Protein AF-A0A142X474-F1 (afdb_monomer_lite)

Structure (mmCIF, N/CA/C/O backbone):
data_AF-A0A142X474-F1
#
_entry.id   AF-A0A142X474-F1
#
loop_
_atom_site.group_PDB
_atom_site.id
_atom_site.type_symbol
_atom_site.label_atom_id
_atom_site.label_alt_id
_atom_site.label_comp_id
_atom_site.label_asym_id
_atom_site.label_entity_id
_atom_site.label_seq_id
_atom_site.pdbx_PDB_ins_code
_atom_site.Cartn_x
_atom_site.Cartn_y
_atom_site.Cartn_z
_atom_site.occupancy
_atom_site.B_iso_or_equiv
_atom_site.auth_seq_id
_atom_site.auth_comp_id
_atom_site.auth_asym_id
_atom_site.auth_atom_id
_atom_site.pdbx_PDB_model_num
ATOM 1 N N . MET A 1 1 ? 25.880 -17.250 -37.667 1.00 48.84 1 MET A N 1
ATOM 2 C CA . MET A 1 1 ? 25.485 -15.933 -37.114 1.00 48.84 1 MET A CA 1
ATOM 3 C C . MET A 1 1 ? 25.659 -15.974 -35.600 1.00 48.84 1 MET A C 1
ATOM 5 O O . MET A 1 1 ? 25.147 -16.905 -34.989 1.00 48.84 1 MET A O 1
ATOM 9 N N . LYS A 1 2 ? 26.417 -15.044 -34.997 1.00 52.38 2 LYS A N 1
ATOM 10 C CA . LYS A 1 2 ? 26.539 -14.945 -33.528 1.00 52.38 2 LYS A CA 1
ATOM 11 C C . LYS A 1 2 ? 25.218 -14.397 -32.967 1.00 52.38 2 LYS A C 1
ATOM 13 O O . LYS A 1 2 ? 24.691 -13.433 -33.508 1.00 52.38 2 LYS A O 1
ATOM 18 N N . ARG A 1 3 ? 24.658 -15.035 -31.935 1.00 65.50 3 ARG A N 1
ATOM 19 C CA . ARG A 1 3 ? 23.416 -14.586 -31.280 1.00 65.50 3 ARG A CA 1
ATOM 20 C C . ARG A 1 3 ? 23.722 -13.364 -30.411 1.00 65.50 3 ARG A C 1
ATOM 22 O O . ARG A 1 3 ? 24.565 -13.468 -29.524 1.00 65.50 3 ARG A O 1
ATOM 29 N N . PHE A 1 4 ? 23.038 -12.246 -30.637 1.00 67.44 4 PHE A N 1
ATOM 30 C CA . PHE A 1 4 ? 23.117 -11.069 -29.769 1.00 67.44 4 PHE A CA 1
ATOM 31 C C . PHE A 1 4 ? 22.636 -11.436 -28.358 1.00 67.44 4 PHE A C 1
ATOM 33 O O . PHE A 1 4 ? 21.503 -11.880 -28.199 1.00 67.44 4 PHE A O 1
ATOM 40 N N . HIS A 1 5 ? 23.509 -11.304 -27.361 1.00 69.81 5 HIS A N 1
ATOM 41 C CA . HIS A 1 5 ? 23.171 -11.462 -25.946 1.00 69.81 5 HIS A CA 1
ATOM 42 C C . HIS A 1 5 ? 23.425 -10.124 -25.262 1.00 69.81 5 HIS A C 1
ATOM 44 O O . HIS A 1 5 ? 24.559 -9.646 -25.230 1.00 69.81 5 HIS A O 1
ATOM 50 N N . SER A 1 6 ? 22.363 -9.509 -24.748 1.00 74.25 6 SER A N 1
ATOM 51 C CA . SER A 1 6 ? 22.439 -8.228 -24.055 1.00 74.25 6 SER A CA 1
ATOM 52 C C . SER A 1 6 ? 22.602 -8.444 -22.552 1.00 74.25 6 SER A C 1
ATOM 54 O O . SER A 1 6 ? 21.801 -9.140 -21.931 1.00 74.25 6 SER A O 1
ATOM 56 N N . SER A 1 7 ? 23.587 -7.792 -21.934 1.00 81.00 7 SER A N 1
ATOM 57 C CA . SER A 1 7 ? 23.688 -7.710 -20.469 1.00 81.00 7 SER A CA 1
ATOM 58 C C . SER A 1 7 ? 22.470 -7.016 -19.838 1.00 81.00 7 SER A C 1
ATOM 60 O O . SER A 1 7 ? 22.094 -7.341 -18.709 1.00 81.00 7 SER A O 1
ATOM 62 N N . TYR A 1 8 ? 21.801 -6.123 -20.578 1.00 90.00 8 TYR A N 1
ATOM 63 C CA . TYR A 1 8 ? 20.572 -5.469 -20.132 1.00 90.00 8 TYR A CA 1
ATOM 64 C C . TYR A 1 8 ? 19.366 -6.412 -20.114 1.00 90.00 8 TYR A C 1
ATOM 66 O O . TYR A 1 8 ? 18.449 -6.164 -19.342 1.00 90.00 8 TYR A O 1
ATOM 74 N N . GLU A 1 9 ? 19.349 -7.512 -20.878 1.00 90.25 9 GLU A N 1
ATOM 75 C CA . GLU A 1 9 ? 18.245 -8.488 -20.817 1.00 90.25 9 GLU A CA 1
ATOM 76 C C . GLU A 1 9 ? 18.196 -9.200 -19.465 1.00 90.25 9 GLU A C 1
ATOM 78 O O . GLU A 1 9 ? 17.127 -9.321 -18.864 1.00 90.25 9 GLU A O 1
ATOM 83 N N . SER A 1 10 ? 19.353 -9.628 -18.957 1.00 90.50 10 SER A N 1
ATOM 84 C CA . SER A 1 10 ? 19.454 -10.232 -17.626 1.00 90.50 10 SER A CA 1
ATOM 85 C C . SER A 1 10 ? 19.112 -9.222 -16.532 1.00 90.50 10 SER A C 1
ATOM 87 O O . SER A 1 10 ? 18.319 -9.530 -15.644 1.00 90.50 10 SER A O 1
ATOM 89 N N . LEU A 1 11 ? 19.642 -7.997 -16.626 1.00 93.50 11 LEU A N 1
ATOM 90 C CA . LEU A 1 11 ? 19.336 -6.934 -15.667 1.00 93.50 11 LEU A CA 1
ATOM 91 C C . LEU A 1 11 ? 17.843 -6.576 -15.667 1.00 93.50 11 LEU A C 1
ATOM 93 O O . LEU A 1 11 ? 17.256 -6.396 -14.604 1.00 93.50 11 LEU A O 1
ATOM 97 N N . HIS A 1 12 ? 17.215 -6.517 -16.842 1.00 94.38 12 HIS A N 1
ATOM 98 C CA . HIS A 1 12 ? 15.790 -6.233 -16.974 1.00 94.38 12 HIS A CA 1
ATOM 99 C C . HIS A 1 12 ? 14.944 -7.303 -16.280 1.00 94.38 12 HIS A C 1
ATOM 101 O O . HIS A 1 12 ? 14.048 -6.967 -15.511 1.00 94.38 12 HIS A O 1
ATOM 107 N N . ARG A 1 13 ? 15.270 -8.589 -16.475 1.00 95.06 13 ARG A N 1
ATOM 108 C CA . ARG A 1 13 ? 14.588 -9.694 -15.780 1.00 95.06 13 ARG A CA 1
ATOM 109 C C . ARG A 1 13 ? 14.730 -9.594 -14.263 1.00 95.06 13 ARG A C 1
ATOM 111 O O . ARG A 1 13 ? 13.737 -9.764 -13.564 1.00 95.06 13 ARG A O 1
ATOM 118 N N . ILE A 1 14 ? 15.930 -9.282 -13.766 1.00 95.56 14 ILE A N 1
ATOM 119 C CA . ILE A 1 14 ? 16.174 -9.093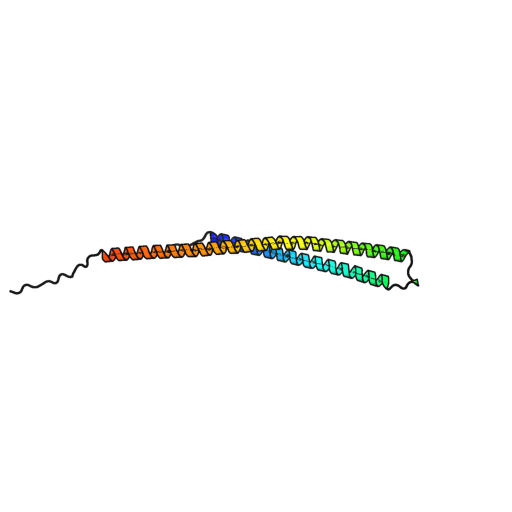 -12.327 1.00 95.56 14 ILE A CA 1
ATOM 120 C C . ILE A 1 14 ? 15.304 -7.950 -11.790 1.00 95.56 14 ILE A C 1
ATOM 122 O O . ILE A 1 14 ? 14.583 -8.140 -10.816 1.00 95.56 14 ILE A O 1
ATOM 126 N N . ARG A 1 15 ? 15.284 -6.791 -12.461 1.00 95.75 15 ARG A N 1
ATOM 127 C CA . ARG A 1 15 ? 14.449 -5.652 -12.044 1.00 95.75 15 ARG A CA 1
ATOM 128 C C . ARG A 1 15 ? 12.956 -5.966 -12.081 1.00 95.75 15 ARG A C 1
ATOM 130 O O . ARG A 1 15 ? 12.236 -5.571 -11.171 1.00 95.75 15 ARG A O 1
ATOM 137 N N . GLN A 1 16 ? 12.490 -6.700 -13.090 1.00 97.62 16 GLN A N 1
ATOM 138 C CA . GLN A 1 16 ? 11.099 -7.154 -13.153 1.00 97.62 16 GLN A CA 1
ATOM 139 C C . GLN A 1 16 ? 10.750 -8.081 -11.986 1.00 97.62 16 GLN A C 1
ATOM 141 O O . GLN A 1 16 ? 9.655 -7.987 -11.438 1.00 97.62 16 GLN A O 1
ATOM 146 N N . GLN A 1 17 ? 11.667 -8.969 -11.599 1.00 97.69 17 GLN A N 1
ATOM 147 C CA . GLN A 1 17 ? 11.473 -9.843 -10.447 1.00 97.69 17 GLN A CA 1
ATOM 148 C C . GLN A 1 17 ? 11.453 -9.050 -9.135 1.00 97.69 17 GLN A C 1
ATOM 150 O O . GLN A 1 17 ? 10.553 -9.266 -8.330 1.00 97.69 17 GLN A O 1
ATOM 155 N N . GLU A 1 18 ? 12.375 -8.103 -8.941 1.00 97.50 18 GLU A N 1
ATOM 156 C CA . GLU A 1 18 ? 12.375 -7.211 -7.771 1.00 97.50 18 GLU A CA 1
ATOM 157 C C . GLU A 1 18 ? 11.066 -6.420 -7.653 1.00 97.50 18 GLU A C 1
ATOM 159 O O . GLU A 1 18 ? 10.490 -6.353 -6.571 1.00 97.50 18 GLU A O 1
ATOM 164 N N . ALA A 1 19 ? 10.570 -5.854 -8.759 1.00 97.88 19 ALA A N 1
ATOM 165 C CA . ALA A 1 19 ? 9.310 -5.112 -8.766 1.00 97.88 19 ALA A CA 1
ATOM 166 C C . ALA A 1 19 ? 8.119 -6.004 -8.384 1.00 97.88 19 ALA A C 1
ATOM 168 O O . ALA A 1 19 ? 7.290 -5.601 -7.575 1.00 97.88 19 ALA A O 1
ATOM 169 N N . ARG A 1 20 ? 8.066 -7.239 -8.900 1.00 98.00 20 ARG A N 1
ATOM 170 C CA . ARG A 1 20 ? 7.014 -8.206 -8.544 1.00 98.00 20 ARG A CA 1
ATOM 171 C C . ARG A 1 20 ? 7.056 -8.604 -7.072 1.00 98.00 20 ARG A C 1
ATOM 173 O O . ARG A 1 20 ? 6.004 -8.717 -6.456 1.00 98.00 20 ARG A O 1
ATOM 180 N N . LEU A 1 21 ? 8.246 -8.824 -6.512 1.00 98.06 21 LEU A N 1
ATOM 181 C CA . LEU A 1 21 ? 8.389 -9.142 -5.088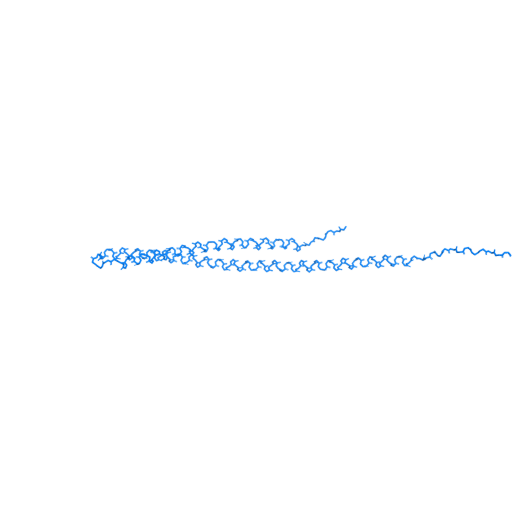 1.00 98.06 21 LEU A CA 1
ATOM 182 C C . LEU A 1 21 ? 7.896 -7.981 -4.218 1.00 98.06 21 LEU A C 1
ATOM 184 O O . LEU A 1 21 ? 7.081 -8.200 -3.328 1.00 98.06 21 LEU A O 1
ATOM 188 N N . ALA A 1 22 ? 8.288 -6.748 -4.550 1.00 97.81 22 ALA A N 1
ATOM 189 C CA . ALA A 1 22 ? 7.826 -5.561 -3.834 1.00 97.81 22 ALA A CA 1
ATOM 190 C C . ALA A 1 22 ? 6.296 -5.377 -3.921 1.00 97.81 22 ALA A C 1
ATOM 192 O O . ALA A 1 22 ? 5.666 -4.987 -2.939 1.00 97.81 22 ALA A O 1
ATOM 193 N N . GLU A 1 23 ? 5.684 -5.680 -5.073 1.00 98.00 23 GLU A N 1
ATOM 194 C CA . GLU A 1 23 ? 4.224 -5.661 -5.257 1.00 98.00 23 GLU A CA 1
ATOM 195 C C . GLU A 1 23 ? 3.511 -6.729 -4.419 1.00 98.00 23 GLU A C 1
ATOM 197 O O . GLU A 1 23 ? 2.444 -6.465 -3.864 1.00 98.00 23 GLU A O 1
ATOM 202 N N . MET A 1 24 ? 4.090 -7.928 -4.306 1.00 98.31 24 MET A N 1
ATOM 203 C CA . MET A 1 24 ? 3.555 -8.985 -3.445 1.00 98.31 24 MET A CA 1
ATOM 204 C C . MET A 1 24 ? 3.615 -8.591 -1.967 1.00 98.31 24 MET A C 1
ATOM 206 O O . MET A 1 24 ? 2.629 -8.761 -1.252 1.00 98.31 24 MET A O 1
ATOM 210 N N . GLU A 1 25 ? 4.741 -8.031 -1.525 1.00 97.88 25 GLU A N 1
ATOM 211 C CA . GLU A 1 25 ? 4.910 -7.501 -0.167 1.00 97.88 25 GLU A CA 1
ATOM 212 C C . GLU A 1 25 ? 3.905 -6.381 0.127 1.00 97.88 25 GLU A C 1
ATOM 214 O O . GLU A 1 25 ? 3.248 -6.399 1.168 1.00 97.88 25 GLU A O 1
ATOM 219 N N . LEU A 1 26 ? 3.700 -5.455 -0.819 1.00 98.31 26 LEU A N 1
ATOM 220 C CA . LEU A 1 26 ? 2.671 -4.421 -0.699 1.00 98.31 26 LEU A CA 1
ATOM 221 C C . LEU A 1 26 ? 1.273 -5.036 -0.559 1.00 98.31 26 LEU A C 1
ATOM 223 O O . LEU A 1 26 ? 0.488 -4.602 0.281 1.00 98.31 26 LEU A O 1
ATOM 227 N N . GLY A 1 27 ? 0.964 -6.068 -1.347 1.00 98.12 27 GLY A N 1
ATOM 228 C CA . GLY A 1 27 ? -0.302 -6.794 -1.249 1.00 98.12 27 GLY A CA 1
ATOM 229 C C . GLY A 1 27 ? -0.530 -7.415 0.133 1.00 98.12 27 GLY A C 1
ATOM 230 O O . GLY A 1 27 ? -1.641 -7.332 0.660 1.00 98.12 27 GLY A O 1
ATOM 231 N N . ALA A 1 28 ? 0.514 -7.986 0.739 1.00 98.31 28 ALA A N 1
ATOM 232 C CA . ALA A 1 28 ? 0.454 -8.531 2.094 1.00 98.31 28 ALA A CA 1
ATOM 233 C C . ALA A 1 28 ? 0.194 -7.433 3.139 1.00 98.31 28 ALA A C 1
ATOM 235 O O . ALA A 1 28 ? -0.733 -7.561 3.937 1.00 98.31 28 ALA A O 1
ATOM 236 N N . LEU A 1 29 ? 0.924 -6.315 3.074 1.00 98.19 29 LEU A N 1
ATOM 237 C CA . LEU A 1 29 ? 0.733 -5.186 3.993 1.00 98.19 29 LEU A CA 1
ATOM 238 C C . LEU A 1 29 ? -0.662 -4.557 3.867 1.00 98.19 29 LEU A C 1
ATOM 240 O O . LEU A 1 29 ? -1.285 -4.220 4.869 1.00 98.19 29 LEU A O 1
ATOM 244 N N . VAL A 1 30 ? -1.204 -4.448 2.651 1.00 98.50 30 VAL A N 1
ATOM 245 C CA . VAL A 1 30 ? -2.580 -3.967 2.438 1.00 98.50 30 VAL A CA 1
ATOM 246 C C . VAL A 1 30 ? -3.606 -4.920 3.058 1.00 98.50 30 VAL A C 1
ATOM 248 O O . VAL A 1 30 ? -4.615 -4.468 3.603 1.00 98.50 30 VAL A O 1
ATOM 251 N N . ALA A 1 31 ? -3.374 -6.234 3.000 1.00 98.25 31 ALA A N 1
ATOM 252 C CA . ALA A 1 31 ? -4.237 -7.203 3.670 1.00 98.25 31 ALA A CA 1
ATOM 253 C C . ALA A 1 31 ? -4.169 -7.061 5.201 1.00 98.25 31 ALA A C 1
ATOM 255 O O . ALA A 1 31 ? -5.213 -7.073 5.855 1.00 98.25 31 ALA A O 1
ATOM 256 N N . GLU A 1 32 ? -2.976 -6.862 5.766 1.00 97.75 32 GLU A N 1
ATOM 257 C CA . GLU A 1 32 ? -2.796 -6.587 7.198 1.00 97.75 32 GLU A CA 1
ATOM 258 C C . GLU A 1 32 ? -3.484 -5.285 7.629 1.00 97.75 32 GLU A C 1
ATOM 260 O O . GLU A 1 32 ? -4.189 -5.274 8.640 1.00 97.75 32 GLU A O 1
ATOM 265 N N . LEU A 1 33 ? -3.357 -4.211 6.842 1.00 98.44 33 LEU A N 1
ATOM 266 C CA . LEU A 1 33 ? -4.038 -2.939 7.095 1.00 98.44 33 LEU A CA 1
ATOM 267 C C . LEU A 1 33 ? -5.561 -3.116 7.122 1.00 98.44 33 LEU A C 1
ATOM 269 O O . LEU A 1 33 ? -6.218 -2.619 8.033 1.00 98.44 33 LEU A O 1
ATOM 273 N N . ARG A 1 34 ? -6.131 -3.875 6.177 1.00 98.44 34 ARG A N 1
ATOM 274 C CA . ARG A 1 34 ? -7.572 -4.183 6.177 1.00 98.44 34 ARG A CA 1
ATOM 275 C C . ARG A 1 34 ? -7.999 -4.943 7.430 1.00 98.44 34 ARG A C 1
ATOM 277 O O . ARG A 1 34 ? -9.046 -4.646 7.995 1.00 98.44 34 ARG A O 1
ATOM 284 N N . GLN A 1 35 ? -7.195 -5.901 7.891 1.00 98.25 35 GLN A N 1
ATOM 285 C CA . GLN A 1 35 ? -7.480 -6.621 9.136 1.00 98.25 35 GLN A CA 1
ATOM 286 C C . GLN A 1 35 ? -7.381 -5.722 10.374 1.00 98.25 35 GLN A C 1
ATOM 288 O O . GLN A 1 35 ? -8.127 -5.925 11.331 1.00 98.25 35 GLN A O 1
ATOM 293 N N . ALA A 1 36 ? -6.458 -4.758 10.390 1.00 97.88 36 ALA A N 1
ATOM 294 C CA . ALA A 1 36 ? -6.366 -3.769 11.462 1.00 97.88 36 ALA A CA 1
ATOM 295 C C . ALA A 1 36 ? -7.585 -2.831 11.457 1.00 97.88 36 ALA A C 1
ATOM 297 O O . ALA A 1 36 ? -8.180 -2.598 12.505 1.00 97.88 36 ALA A O 1
ATOM 298 N N . GLN A 1 37 ? -8.011 -2.370 10.276 1.00 98.25 37 GLN A N 1
ATOM 299 C CA . GLN A 1 37 ? -9.206 -1.537 10.109 1.00 98.25 37 GLN A CA 1
ATOM 300 C C . GLN A 1 37 ? -10.470 -2.260 10.578 1.00 98.25 37 GLN A C 1
ATOM 302 O O . GLN A 1 37 ? -11.242 -1.679 11.332 1.00 98.25 37 GLN A O 1
ATOM 307 N N . GLN A 1 38 ? -10.631 -3.540 10.224 1.00 98.38 38 GLN A N 1
ATOM 308 C CA . GLN A 1 38 ? -11.755 -4.343 10.706 1.00 98.38 38 GLN A CA 1
ATOM 309 C C . GLN A 1 38 ? -11.775 -4.427 12.237 1.00 98.38 38 GLN A C 1
ATOM 311 O O . GLN A 1 38 ? -12.806 -4.179 12.848 1.00 98.38 38 GLN A O 1
ATOM 316 N N . ARG A 1 39 ? -10.627 -4.711 12.868 1.00 97.75 39 ARG A N 1
ATOM 317 C CA . ARG A 1 39 ? -10.523 -4.771 14.335 1.00 97.75 39 ARG A CA 1
ATOM 318 C C . ARG A 1 39 ? -10.886 -3.445 15.005 1.00 97.75 39 ARG A C 1
ATOM 320 O O . ARG A 1 39 ? -11.533 -3.459 16.047 1.00 97.75 39 ARG A O 1
ATOM 327 N N . ARG A 1 40 ? -10.490 -2.318 14.409 1.00 98.31 40 ARG A N 1
ATOM 328 C CA . ARG A 1 40 ? -10.881 -0.984 14.878 1.00 98.31 40 ARG A CA 1
ATOM 329 C C . ARG A 1 40 ? -12.383 -0.765 14.770 1.00 98.31 40 ARG A C 1
ATOM 331 O O . ARG A 1 40 ? -12.995 -0.269 15.710 1.00 98.31 40 ARG A O 1
ATOM 338 N N . ASP A 1 41 ? -12.978 -1.137 13.645 1.00 98.38 41 ASP A N 1
ATOM 339 C CA . ASP A 1 41 ? -14.412 -0.960 13.422 1.00 98.38 41 ASP A CA 1
ATOM 340 C C . ASP A 1 41 ? -15.240 -1.852 14.367 1.00 98.38 41 ASP A C 1
ATOM 342 O O . ASP A 1 41 ? -16.242 -1.396 14.924 1.00 98.38 41 ASP A O 1
ATOM 346 N N . ASP A 1 42 ? -14.772 -3.073 14.641 1.00 98.06 42 ASP A N 1
ATOM 347 C CA . ASP A 1 42 ? -15.363 -3.972 15.637 1.00 98.06 42 ASP A CA 1
ATOM 348 C C . ASP A 1 42 ? -15.263 -3.377 17.057 1.00 98.06 42 ASP A C 1
ATOM 350 O O . ASP A 1 42 ? -16.253 -3.346 17.790 1.00 98.06 42 ASP A O 1
ATOM 354 N N . ALA A 1 43 ? -14.091 -2.852 17.445 1.00 97.62 43 ALA A N 1
ATOM 355 C CA . ALA A 1 43 ? -13.887 -2.215 18.751 1.00 97.62 43 ALA A CA 1
ATOM 356 C C . ALA A 1 43 ? -14.757 -0.962 18.922 1.00 97.62 43 ALA A C 1
ATOM 358 O O . ALA A 1 43 ? -15.364 -0.757 19.973 1.00 97.62 43 ALA A O 1
ATOM 359 N N . ARG A 1 44 ? -14.871 -0.149 17.868 1.00 98.31 44 ARG A N 1
ATOM 360 C CA . ARG A 1 44 ? -15.735 1.033 17.846 1.00 98.31 44 ARG A CA 1
ATOM 361 C C . ARG A 1 44 ? -17.202 0.654 18.011 1.00 98.31 44 ARG A C 1
ATOM 363 O O . ARG A 1 44 ? -17.888 1.242 18.838 1.00 98.31 44 ARG A O 1
ATOM 370 N N . THR A 1 45 ? -17.654 -0.365 17.283 1.00 98.25 45 THR A N 1
ATOM 371 C CA . THR A 1 45 ? -19.021 -0.887 17.411 1.00 98.25 45 THR A CA 1
ATOM 372 C C . THR A 1 45 ? -19.286 -1.370 18.837 1.00 98.25 45 THR A C 1
ATOM 374 O O . THR A 1 45 ? -20.318 -1.043 19.410 1.00 98.25 45 THR A O 1
ATOM 377 N N . ALA A 1 46 ? -18.329 -2.064 19.462 1.00 97.50 46 ALA A N 1
ATOM 378 C CA . ALA A 1 46 ? -18.461 -2.508 20.848 1.00 97.50 46 ALA A CA 1
ATOM 379 C C . ALA A 1 46 ? -18.582 -1.339 21.846 1.00 97.50 46 ALA A C 1
ATOM 381 O O . ALA A 1 46 ? -19.380 -1.418 22.781 1.00 97.50 46 ALA A O 1
ATOM 382 N N . VAL A 1 47 ? -17.819 -0.256 21.653 1.00 97.81 47 VAL A N 1
ATOM 383 C CA . VAL A 1 47 ? -17.932 0.977 22.456 1.00 97.81 47 VAL A CA 1
ATOM 384 C C . VAL A 1 47 ? -19.309 1.619 22.282 1.00 97.81 47 VAL A C 1
ATOM 386 O O . VAL A 1 47 ? -19.948 1.969 23.279 1.00 97.81 47 VAL A O 1
ATOM 389 N N . ASP A 1 48 ? -19.772 1.762 21.040 1.00 97.50 48 ASP A N 1
ATOM 390 C CA . ASP A 1 48 ? -21.050 2.400 20.716 1.00 97.50 48 ASP A CA 1
ATOM 391 C C . ASP A 1 48 ? -22.229 1.586 21.280 1.00 97.50 48 ASP A C 1
ATOM 393 O O . ASP A 1 48 ? -23.097 2.138 21.962 1.00 97.50 48 ASP A O 1
ATOM 397 N N . ASP A 1 49 ? -22.216 0.264 21.096 1.00 97.62 49 ASP A N 1
ATOM 398 C CA . ASP A 1 49 ? -23.228 -0.652 21.626 1.00 97.62 49 ASP A CA 1
ATOM 399 C C . ASP A 1 49 ? -23.267 -0.630 23.158 1.00 97.62 49 ASP A C 1
ATOM 401 O O . ASP A 1 49 ? -24.344 -0.526 23.752 1.00 97.62 49 ASP A O 1
ATOM 405 N N . ALA A 1 50 ? -22.105 -0.686 23.817 1.00 95.81 50 ALA A N 1
ATOM 406 C CA . ALA A 1 50 ? -22.018 -0.607 25.273 1.00 95.81 50 ALA A CA 1
ATOM 407 C C . ALA A 1 50 ? -22.557 0.731 25.794 1.00 95.81 50 ALA A C 1
ATOM 409 O O . ALA A 1 50 ? -23.351 0.764 26.736 1.00 95.81 50 ALA A O 1
ATOM 410 N N . SER A 1 51 ? -22.177 1.833 25.147 1.00 95.19 51 SER A N 1
ATOM 411 C CA . SER A 1 51 ? -22.630 3.179 25.504 1.00 95.19 51 SER A CA 1
ATOM 412 C C . SER A 1 51 ? -24.145 3.318 25.347 1.00 95.19 51 SER A C 1
ATOM 414 O O . SER A 1 51 ? -24.815 3.839 26.242 1.00 95.19 51 SER A O 1
ATOM 416 N N . HIS A 1 52 ? -24.711 2.794 24.256 1.00 95.75 52 HIS A N 1
ATOM 417 C CA . HIS A 1 52 ? -26.154 2.775 24.031 1.00 95.75 52 HIS A CA 1
ATOM 418 C C . HIS A 1 52 ? -26.900 1.914 25.052 1.00 95.75 52 HIS A C 1
ATOM 420 O O . HIS A 1 52 ? -27.935 2.341 25.570 1.00 95.75 52 HIS A O 1
ATOM 426 N N . GLN A 1 53 ? -26.379 0.730 25.382 1.00 92.75 53 GLN A N 1
ATOM 427 C CA . GLN A 1 53 ? -26.973 -0.138 26.399 1.00 92.75 53 GLN A CA 1
ATOM 428 C C . GLN A 1 53 ? -27.005 0.549 27.765 1.00 92.75 53 GLN A C 1
ATOM 430 O O . GLN A 1 53 ? -28.059 0.569 28.400 1.00 92.75 53 GLN A O 1
ATOM 435 N N . ILE A 1 54 ? -25.899 1.171 28.184 1.00 91.25 54 ILE A N 1
ATOM 436 C CA . ILE A 1 54 ? -25.816 1.914 29.449 1.00 91.25 54 ILE A CA 1
ATOM 437 C C . ILE A 1 54 ? -26.801 3.092 29.450 1.00 91.25 54 ILE A C 1
ATOM 439 O O . ILE A 1 54 ? -27.552 3.265 30.410 1.00 91.25 54 ILE A O 1
ATOM 443 N N . ALA A 1 55 ? -26.867 3.860 28.359 1.00 90.50 55 ALA A N 1
ATOM 444 C CA . ALA A 1 55 ? -27.783 4.995 28.229 1.00 90.50 55 ALA A CA 1
ATOM 445 C C . ALA A 1 55 ? -29.271 4.590 28.242 1.00 90.50 55 ALA A C 1
ATOM 447 O O . ALA A 1 55 ? -30.123 5.396 28.611 1.00 90.50 55 ALA A O 1
ATOM 448 N N . SER A 1 56 ? -29.592 3.352 27.855 1.00 91.88 56 SER A N 1
ATOM 449 C CA . SER A 1 56 ? -30.963 2.825 27.845 1.00 91.88 56 SER A CA 1
ATOM 450 C C . SER A 1 56 ? -31.472 2.358 29.216 1.00 91.88 56 SER A C 1
ATOM 452 O O . SER A 1 56 ? -32.652 2.024 29.354 1.00 91.88 56 SER A O 1
ATOM 454 N N . LEU A 1 57 ? -30.610 2.320 30.240 1.00 88.00 57 LEU A N 1
ATOM 455 C CA . LEU A 1 57 ? -30.988 1.833 31.564 1.00 88.00 57 LEU A CA 1
ATOM 456 C C . LEU A 1 57 ? -31.972 2.793 32.259 1.00 88.00 57 LEU A C 1
ATOM 458 O O . LEU A 1 57 ? -31.759 4.007 32.281 1.00 88.00 57 LEU A O 1
ATOM 462 N N . PRO A 1 58 ? -33.044 2.275 32.887 1.00 85.75 58 PRO A N 1
ATOM 463 C CA . PRO A 1 58 ? -33.990 3.111 33.612 1.00 85.75 58 PRO A CA 1
ATOM 464 C C . PRO A 1 58 ? -33.336 3.710 34.865 1.00 85.75 58 PRO A C 1
ATOM 466 O O . PRO A 1 58 ? -32.723 2.994 35.656 1.00 85.75 58 PRO A O 1
ATOM 469 N N . LEU A 1 59 ? -33.538 5.014 35.094 1.00 79.12 59 LEU A N 1
ATOM 470 C CA . LEU A 1 59 ? -32.924 5.787 36.190 1.00 79.12 59 LEU A CA 1
ATOM 471 C C . LEU A 1 59 ? -33.119 5.169 37.588 1.00 79.12 59 LEU A C 1
ATOM 473 O O . LEU A 1 59 ? -32.2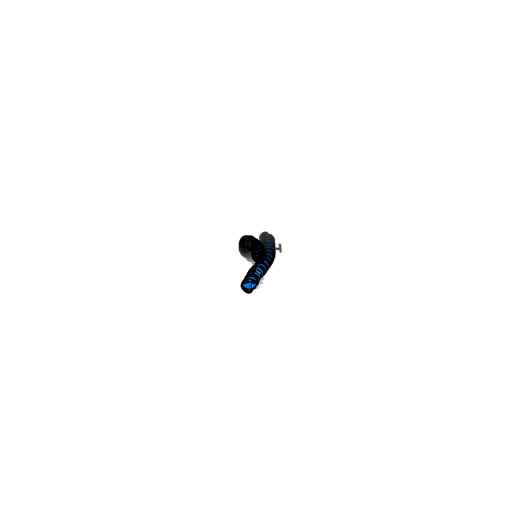57 5.311 38.449 1.00 79.12 59 LEU A O 1
ATOM 477 N N . GLY A 1 60 ? -34.224 4.452 37.817 1.00 77.56 60 GLY A N 1
ATOM 478 C CA . GLY A 1 60 ? -34.512 3.783 39.093 1.00 77.56 60 GLY A CA 1
ATOM 479 C C . GLY A 1 60 ? -33.710 2.500 39.358 1.00 77.56 60 GLY A C 1
ATOM 480 O O . GLY A 1 60 ? -33.786 1.970 40.461 1.00 77.56 60 GLY A O 1
ATOM 481 N N . ALA A 1 61 ? -32.959 1.992 38.374 1.00 71.81 61 ALA A N 1
ATOM 482 C CA . ALA A 1 61 ? -32.157 0.767 38.475 1.00 71.81 61 ALA A CA 1
ATOM 483 C C . ALA A 1 61 ? -30.640 1.031 38.561 1.00 71.81 61 ALA A C 1
ATOM 485 O O . ALA A 1 61 ? -29.847 0.086 38.579 1.00 71.81 61 ALA A O 1
ATOM 486 N N . ILE A 1 62 ? -30.225 2.301 38.590 1.00 84.75 62 ILE A N 1
ATOM 487 C CA . ILE A 1 62 ? -28.817 2.698 38.559 1.00 84.75 62 ILE A CA 1
ATOM 488 C C . ILE A 1 62 ? -28.293 2.818 39.993 1.00 84.75 62 ILE A C 1
ATOM 490 O O . ILE A 1 62 ? -28.634 3.745 40.725 1.00 84.75 62 ILE A O 1
ATOM 494 N N . THR A 1 63 ? -27.446 1.871 40.395 1.00 89.75 63 THR A N 1
ATOM 495 C CA . THR A 1 63 ? -26.710 1.914 41.665 1.00 89.75 63 THR A CA 1
ATOM 496 C C . THR A 1 63 ? -25.306 2.483 41.457 1.00 89.75 63 THR A C 1
ATOM 498 O O . THR A 1 63 ? -24.768 2.433 40.350 1.00 89.75 63 THR A O 1
ATOM 501 N N . ALA A 1 64 ? -24.682 2.994 42.524 1.00 89.94 64 ALA A N 1
ATOM 502 C CA . ALA A 1 64 ? -23.301 3.484 42.471 1.00 89.94 64 ALA A CA 1
ATOM 503 C C . ALA A 1 64 ? -22.321 2.400 41.981 1.00 89.94 64 ALA A C 1
ATOM 505 O O . ALA A 1 64 ? -21.501 2.667 41.105 1.00 89.94 64 ALA A O 1
ATOM 506 N N . ASP A 1 65 ? -22.475 1.163 42.467 1.00 91.81 65 ASP A N 1
ATOM 507 C CA . ASP A 1 65 ? -21.653 0.021 42.047 1.00 91.81 65 ASP A CA 1
ATOM 508 C C . ASP A 1 65 ? -21.780 -0.258 40.547 1.00 91.81 65 ASP A C 1
ATOM 510 O O . ASP A 1 65 ? -20.792 -0.559 39.877 1.00 91.81 65 ASP A O 1
ATOM 514 N N . ARG A 1 66 ? -22.994 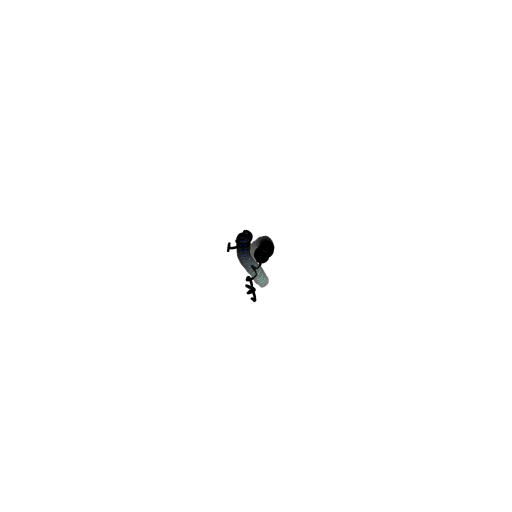-0.126 39.996 1.00 90.69 66 ARG A N 1
ATOM 515 C CA . ARG A 1 66 ? -23.227 -0.328 38.566 1.00 90.69 66 ARG A CA 1
ATOM 516 C C . ARG A 1 66 ? -22.612 0.784 37.727 1.00 90.69 66 ARG A C 1
ATOM 518 O O . ARG A 1 66 ? -21.950 0.473 36.747 1.00 90.69 66 ARG A O 1
ATOM 525 N N . ILE A 1 67 ? -22.742 2.046 38.146 1.00 90.69 67 ILE A N 1
ATOM 526 C CA . ILE A 1 67 ? -22.064 3.174 37.483 1.00 90.69 67 ILE A CA 1
ATOM 527 C C . ILE A 1 67 ? -20.556 2.918 37.425 1.00 90.69 67 ILE A C 1
ATOM 529 O O . ILE A 1 67 ? -19.945 3.073 36.371 1.00 90.69 67 ILE A O 1
ATOM 533 N N . GLN A 1 68 ? -19.955 2.499 38.542 1.00 94.19 68 GLN A N 1
ATOM 534 C CA . GLN A 1 68 ? -18.524 2.214 38.594 1.00 94.19 68 GLN A CA 1
ATOM 535 C C . GLN A 1 68 ? -18.140 1.041 37.679 1.00 94.19 68 GLN A C 1
ATOM 537 O O . GLN A 1 68 ? -17.125 1.113 36.983 1.00 94.19 68 GLN A O 1
ATOM 542 N N . ALA A 1 69 ? -18.940 -0.029 37.652 1.00 93.56 69 ALA A N 1
ATOM 543 C CA . ALA A 1 69 ? -18.713 -1.167 36.766 1.00 93.56 69 ALA A CA 1
ATOM 544 C C . ALA A 1 69 ? -18.795 -0.767 35.282 1.00 93.56 69 ALA A C 1
ATOM 546 O O . ALA A 1 69 ? -17.901 -1.113 34.508 1.00 93.56 69 ALA A O 1
ATOM 547 N N . ASP A 1 70 ? -19.812 0.009 34.909 1.00 93.75 70 ASP A N 1
ATOM 548 C CA . ASP A 1 70 ? -20.046 0.484 33.544 1.00 93.75 70 ASP A CA 1
ATOM 549 C C . ASP A 1 70 ? -18.929 1.443 33.086 1.00 93.75 70 ASP A C 1
ATOM 551 O O . ASP A 1 70 ? -18.409 1.309 31.977 1.00 93.75 70 ASP A O 1
ATOM 555 N N . GLN A 1 71 ? -18.466 2.346 33.960 1.00 94.44 71 GLN A N 1
ATOM 556 C CA . GLN A 1 71 ? -17.311 3.214 33.690 1.00 94.44 71 GLN A CA 1
ATOM 557 C C . GLN A 1 71 ? -16.026 2.414 33.461 1.00 94.44 71 GLN A C 1
ATOM 559 O O . GLN A 1 71 ? -15.294 2.672 32.506 1.00 94.44 71 GLN A O 1
ATOM 564 N N . MET A 1 72 ? -15.750 1.423 34.314 1.00 96.06 72 MET A N 1
ATOM 565 C CA . MET A 1 72 ? -14.579 0.559 34.159 1.00 96.06 72 MET A CA 1
ATOM 566 C C . MET A 1 72 ? -14.649 -0.282 32.884 1.00 96.06 72 MET A C 1
ATOM 568 O O . MET A 1 72 ? -13.617 -0.543 32.265 1.00 96.06 72 MET A O 1
ATOM 572 N N . PHE A 1 73 ? -15.846 -0.719 32.497 1.00 96.06 73 PHE A N 1
ATOM 573 C CA . PHE A 1 73 ? -16.064 -1.465 31.266 1.00 96.06 73 PHE A CA 1
ATOM 574 C C . PHE A 1 73 ? -15.817 -0.594 30.030 1.00 96.06 73 PHE A C 1
ATOM 576 O O . PHE A 1 73 ? -14.991 -0.963 29.195 1.00 96.06 73 PHE A O 1
ATOM 583 N N . LEU A 1 74 ? -16.432 0.593 29.958 1.00 96.50 74 LEU A N 1
ATOM 584 C CA . LEU A 1 74 ? -16.207 1.547 28.868 1.00 96.50 74 LEU A CA 1
ATOM 585 C C . LEU A 1 74 ? -14.740 1.968 28.769 1.00 96.50 74 LEU A C 1
ATOM 587 O O . LEU A 1 74 ? -14.193 2.010 27.672 1.00 96.50 74 LEU A O 1
ATOM 591 N N . PHE A 1 75 ? -14.070 2.209 29.899 1.00 97.19 75 PHE A N 1
ATOM 592 C CA . PHE A 1 75 ? -12.643 2.537 29.911 1.00 97.19 75 PHE A CA 1
ATOM 593 C C . PHE A 1 75 ? -11.790 1.447 29.245 1.00 97.19 75 PHE A C 1
ATOM 595 O O . PHE A 1 75 ? -10.891 1.753 28.464 1.00 97.19 75 PHE A O 1
ATOM 602 N N . ARG A 1 76 ? -12.084 0.164 29.505 1.00 97.44 76 ARG A N 1
ATOM 603 C CA . ARG A 1 76 ? -11.377 -0.951 28.851 1.00 97.44 76 ARG A CA 1
ATOM 604 C C . ARG A 1 76 ? -11.661 -1.013 27.353 1.00 97.44 76 ARG A C 1
ATOM 606 O O . ARG A 1 76 ? -10.729 -1.250 26.591 1.00 97.44 76 ARG A O 1
ATOM 613 N N . LEU A 1 77 ? -12.912 -0.807 26.938 1.00 97.62 77 LEU A N 1
ATOM 614 C CA . LEU A 1 77 ? -13.278 -0.809 25.519 1.00 97.62 77 LEU A CA 1
ATOM 615 C C . LEU A 1 77 ? -12.612 0.345 24.760 1.00 97.62 77 LEU A C 1
ATOM 617 O O . LEU A 1 77 ? -12.076 0.129 23.678 1.00 97.62 77 LEU A O 1
ATOM 621 N N . HIS A 1 78 ? -12.565 1.541 25.349 1.00 97.56 78 HIS A N 1
ATOM 622 C CA . HIS A 1 78 ? -11.819 2.664 24.783 1.00 97.56 78 HIS A CA 1
ATOM 623 C C . HIS A 1 78 ? -10.323 2.359 24.667 1.00 97.56 78 HIS A C 1
ATOM 625 O O . HIS A 1 78 ? -9.739 2.636 23.629 1.00 97.56 78 HIS A O 1
ATOM 631 N N . GLY A 1 79 ? -9.718 1.705 25.665 1.00 97.69 79 GLY A N 1
ATOM 632 C CA . GLY A 1 79 ? -8.328 1.252 25.557 1.00 97.69 79 GLY A CA 1
ATOM 633 C C . GLY A 1 79 ? -8.093 0.298 24.378 1.00 97.69 79 GLY A C 1
ATOM 634 O O . GLY A 1 79 ? -7.116 0.448 23.651 1.00 97.69 79 GLY A O 1
ATOM 635 N N . GLN A 1 80 ? -9.011 -0.645 24.138 1.00 97.25 80 GLN A N 1
ATOM 636 C CA . GLN A 1 80 ? -8.944 -1.545 22.978 1.00 97.25 80 GLN A CA 1
ATOM 637 C C . GLN A 1 80 ? -9.113 -0.799 21.648 1.00 97.25 80 GLN A C 1
ATOM 639 O O . GLN A 1 80 ? -8.428 -1.115 20.673 1.00 97.25 80 GLN A O 1
ATOM 644 N N . LEU A 1 81 ? -10.009 0.192 21.604 1.00 98.00 81 LEU A N 1
ATOM 645 C CA . LEU A 1 81 ? -10.187 1.052 20.439 1.00 98.00 81 LEU A CA 1
ATOM 646 C C . LEU A 1 81 ? -8.903 1.842 20.149 1.00 98.00 81 LEU A C 1
ATOM 648 O O . LEU A 1 81 ? -8.391 1.748 19.037 1.00 98.00 81 LEU A O 1
ATOM 652 N N . ASP A 1 82 ? -8.321 2.507 21.146 1.00 98.06 82 ASP A N 1
ATOM 653 C CA . ASP A 1 82 ? -7.073 3.267 21.001 1.00 98.06 82 ASP A CA 1
ATOM 654 C C . ASP A 1 82 ? -5.916 2.382 20.497 1.00 98.06 82 ASP A C 1
ATOM 656 O O . ASP A 1 82 ? -5.147 2.773 19.616 1.00 98.06 82 ASP A O 1
ATOM 660 N N . GLU A 1 83 ? -5.784 1.162 21.031 1.00 97.75 83 GLU A N 1
ATOM 661 C CA . GLU A 1 83 ? -4.790 0.185 20.566 1.00 97.75 83 GLU A CA 1
ATOM 662 C C . GLU A 1 83 ? -5.011 -0.200 19.097 1.00 97.75 83 GLU A C 1
ATOM 664 O O . GLU A 1 83 ? -4.057 -0.284 18.317 1.00 97.75 83 GLU A O 1
ATOM 669 N N . SER A 1 84 ? -6.267 -0.411 18.698 1.00 97.56 84 SER A N 1
ATOM 670 C CA . SER A 1 84 ? -6.613 -0.750 17.318 1.00 97.56 84 SER A CA 1
ATOM 671 C C . SER A 1 84 ? -6.385 0.412 16.344 1.00 97.56 84 SER A C 1
ATOM 673 O O . SER A 1 84 ? -5.928 0.184 15.223 1.00 97.56 84 SER A O 1
ATOM 675 N N . GLU A 1 85 ? -6.630 1.655 16.766 1.00 98.06 85 GLU A N 1
ATOM 676 C CA . GLU A 1 85 ? -6.364 2.856 15.972 1.00 98.06 85 GLU A CA 1
ATOM 677 C C . GLU A 1 85 ? -4.865 3.024 15.724 1.00 98.06 85 GLU A C 1
ATOM 679 O O . GLU A 1 85 ? -4.450 3.165 14.572 1.00 98.06 85 GLU A O 1
ATOM 684 N N . ARG A 1 86 ? -4.037 2.873 16.766 1.00 98.19 86 ARG A N 1
ATOM 685 C CA . ARG A 1 86 ? -2.571 2.881 16.622 1.00 98.19 86 ARG A CA 1
ATOM 686 C C . ARG A 1 86 ? -2.081 1.790 15.677 1.00 98.19 86 ARG A C 1
ATOM 688 O O . ARG A 1 86 ? -1.228 2.047 14.832 1.00 98.19 86 ARG A O 1
ATOM 695 N N . ALA A 1 87 ? -2.645 0.585 15.758 1.00 97.31 87 ALA A N 1
ATOM 696 C CA . ALA A 1 87 ? -2.291 -0.498 14.843 1.00 97.31 87 ALA A CA 1
ATOM 697 C C . ALA A 1 87 ? -2.629 -0.161 13.375 1.00 97.31 87 ALA A C 1
ATOM 699 O O . ALA A 1 87 ? -1.875 -0.523 12.467 1.00 97.31 87 ALA A O 1
ATOM 700 N N . VAL A 1 88 ? -3.740 0.545 13.124 1.00 98.44 88 VAL A N 1
ATOM 701 C CA . VAL A 1 88 ? -4.095 1.045 11.784 1.00 98.44 88 VAL A CA 1
ATOM 702 C C . VAL A 1 88 ? -3.101 2.104 11.312 1.00 98.44 88 VAL A C 1
ATOM 704 O O . VAL A 1 88 ? -2.660 2.042 10.163 1.00 98.44 88 VAL A O 1
ATOM 707 N N . GLU A 1 89 ? -2.723 3.051 12.169 1.00 98.31 89 GLU A N 1
ATOM 708 C CA . GLU A 1 89 ? -1.730 4.084 11.846 1.00 98.31 89 GLU A CA 1
ATOM 709 C C . GLU A 1 89 ? -0.373 3.464 11.489 1.00 98.31 89 GLU A C 1
ATOM 711 O O . GLU A 1 89 ? 0.181 3.748 10.425 1.00 98.31 89 GLU A O 1
ATOM 716 N N . GLU A 1 90 ? 0.126 2.547 12.320 1.00 98.00 90 GLU A N 1
ATOM 717 C CA . GLU A 1 90 ? 1.382 1.832 12.079 1.00 98.00 90 GLU A CA 1
ATOM 718 C C . GLU A 1 90 ? 1.372 1.080 10.745 1.00 98.00 90 GLU A C 1
ATOM 720 O O . GLU A 1 90 ? 2.348 1.131 9.990 1.00 98.00 90 GLU A O 1
ATOM 725 N N . GLN A 1 91 ? 0.272 0.389 10.428 1.00 97.88 91 GLN A N 1
ATOM 726 C CA . GLN A 1 91 ? 0.165 -0.336 9.163 1.00 97.88 91 GLN A CA 1
ATOM 727 C C . GLN A 1 91 ? 0.015 0.590 7.959 1.00 97.88 91 GLN A C 1
ATOM 729 O O . GLN A 1 91 ? 0.555 0.295 6.894 1.00 97.88 91 GLN A O 1
ATOM 734 N N . THR A 1 92 ? -0.647 1.734 8.125 1.00 98.31 92 THR A N 1
ATOM 735 C CA . THR A 1 92 ? -0.748 2.752 7.072 1.00 98.31 92 THR A CA 1
ATOM 736 C C . THR A 1 92 ? 0.641 3.265 6.697 1.00 98.31 92 THR A C 1
ATOM 738 O O . THR A 1 92 ? 1.003 3.253 5.522 1.00 98.31 92 THR A O 1
ATOM 741 N N . VAL A 1 93 ? 1.475 3.590 7.691 1.00 98.44 93 VAL A N 1
ATOM 742 C CA . VAL A 1 93 ? 2.858 4.035 7.461 1.00 98.44 93 VAL A CA 1
ATOM 743 C C . VAL A 1 93 ? 3.677 2.977 6.712 1.00 98.44 93 VAL A C 1
ATOM 745 O O . VAL A 1 93 ? 4.416 3.314 5.785 1.00 98.44 93 VAL A O 1
ATOM 748 N N . LYS A 1 94 ? 3.542 1.693 7.066 1.00 98.06 94 LYS A N 1
ATOM 749 C CA . LYS A 1 94 ? 4.240 0.603 6.359 1.00 98.06 94 LYS A CA 1
ATOM 750 C C . LYS A 1 94 ? 3.771 0.461 4.909 1.00 98.06 94 LYS A C 1
ATOM 752 O O . LYS A 1 94 ? 4.603 0.288 4.019 1.00 98.06 94 LYS A O 1
ATOM 757 N N . VAL A 1 95 ? 2.463 0.560 4.658 1.00 98.44 95 VAL A N 1
ATOM 758 C CA . VAL A 1 95 ? 1.894 0.536 3.300 1.00 98.44 95 VAL A CA 1
ATOM 759 C C . VAL A 1 95 ? 2.420 1.704 2.468 1.00 98.44 95 VAL A C 1
ATOM 761 O O . VAL A 1 95 ? 2.825 1.491 1.323 1.00 98.44 95 VAL A O 1
ATOM 764 N N . ASP A 1 96 ? 2.484 2.911 3.029 1.00 98.19 96 ASP A N 1
ATOM 765 C CA . ASP A 1 96 ? 3.000 4.093 2.330 1.00 98.19 96 ASP A CA 1
ATOM 766 C C . ASP A 1 96 ? 4.484 3.934 1.971 1.00 98.19 96 ASP A C 1
ATOM 768 O O . ASP A 1 96 ? 4.887 4.164 0.825 1.00 98.19 96 ASP A O 1
ATOM 772 N N . GLN A 1 97 ? 5.295 3.461 2.922 1.00 98.25 97 GLN A N 1
ATOM 773 C CA . GLN A 1 97 ? 6.715 3.177 2.699 1.00 98.25 97 GLN A CA 1
ATOM 774 C C . GLN A 1 97 ? 6.917 2.126 1.602 1.00 98.25 97 GLN A C 1
ATOM 776 O O . GLN A 1 97 ? 7.719 2.332 0.688 1.00 98.25 97 GLN A O 1
ATOM 781 N N . GLN A 1 98 ? 6.172 1.021 1.648 1.00 98.06 98 GLN A N 1
ATOM 782 C CA . GLN A 1 98 ? 6.282 -0.032 0.640 1.00 98.06 98 GLN A CA 1
ATOM 783 C C . GLN A 1 98 ? 5.764 0.430 -0.729 1.00 98.06 98 GLN A C 1
ATOM 785 O O . GLN A 1 98 ? 6.324 0.067 -1.763 1.00 98.06 98 GLN A O 1
ATOM 790 N N . THR A 1 99 ? 4.733 1.276 -0.762 1.00 98.25 99 THR A N 1
ATOM 791 C CA . THR A 1 99 ? 4.226 1.870 -2.006 1.00 98.25 99 THR A CA 1
ATOM 792 C C . THR A 1 99 ? 5.306 2.707 -2.686 1.00 98.25 99 THR A C 1
ATOM 794 O O . THR A 1 99 ? 5.520 2.565 -3.893 1.00 98.25 99 THR A O 1
ATOM 797 N N . ALA A 1 100 ? 6.043 3.521 -1.923 1.00 98.19 100 ALA A N 1
ATOM 798 C CA . ALA A 1 100 ? 7.175 4.276 -2.451 1.00 98.19 100 ALA A CA 1
ATOM 799 C C . ALA A 1 100 ? 8.257 3.351 -3.042 1.00 98.19 100 ALA A C 1
ATOM 801 O O . ALA A 1 100 ? 8.749 3.610 -4.143 1.00 98.19 100 ALA A O 1
ATOM 802 N N . GLN A 1 101 ? 8.562 2.230 -2.377 1.00 97.81 101 GLN A N 1
ATOM 803 C CA . GLN A 1 101 ? 9.502 1.234 -2.905 1.00 97.81 101 GLN A CA 1
ATOM 804 C C . GLN A 1 101 ? 9.008 0.607 -4.214 1.00 97.81 101 GLN A C 1
ATOM 806 O O . GLN A 1 101 ? 9.773 0.504 -5.172 1.00 97.81 101 GLN A O 1
ATOM 811 N N . VAL A 1 102 ? 7.730 0.225 -4.310 1.00 98.12 102 VAL A N 1
ATOM 812 C CA . VAL A 1 102 ? 7.148 -0.320 -5.551 1.00 98.12 102 VAL A CA 1
ATOM 813 C C . VAL A 1 102 ? 7.271 0.678 -6.702 1.00 98.12 102 VAL A C 1
ATOM 815 O O . VAL A 1 102 ? 7.654 0.292 -7.811 1.00 98.12 102 VAL A O 1
ATOM 818 N N . VAL A 1 103 ? 6.988 1.959 -6.452 1.00 98.19 103 VAL A N 1
ATOM 819 C CA . VAL A 1 103 ? 7.141 3.028 -7.452 1.00 98.19 103 VAL A CA 1
ATOM 820 C C . VAL A 1 103 ? 8.592 3.125 -7.927 1.00 98.19 103 VAL A C 1
ATOM 822 O O . VAL A 1 103 ? 8.840 3.125 -9.135 1.00 98.19 103 VAL A O 1
ATOM 825 N N . GLU A 1 104 ? 9.556 3.134 -7.005 1.00 97.69 104 GLU A N 1
ATOM 826 C CA . GLU A 1 104 ? 10.983 3.172 -7.340 1.00 97.69 104 GLU A CA 1
ATOM 827 C C . GLU A 1 104 ? 11.411 1.947 -8.167 1.00 97.69 104 GLU A C 1
ATOM 829 O O . GLU A 1 104 ? 12.072 2.078 -9.202 1.00 97.69 104 GLU A O 1
ATOM 834 N N . LYS A 1 105 ? 10.989 0.741 -7.764 1.00 97.00 105 LYS A N 1
ATOM 835 C CA . LYS A 1 105 ? 11.310 -0.500 -8.483 1.00 97.00 105 LYS A CA 1
ATOM 836 C C . LYS A 1 105 ? 10.729 -0.510 -9.896 1.00 97.00 105 LYS A C 1
ATOM 838 O O . LYS A 1 105 ? 11.434 -0.896 -10.831 1.00 97.00 105 LYS A O 1
ATOM 843 N N . ARG A 1 106 ? 9.488 -0.046 -10.079 1.00 97.06 106 ARG A N 1
ATOM 844 C CA . ARG A 1 106 ? 8.857 0.094 -11.404 1.00 97.06 106 ARG A CA 1
ATOM 845 C C . ARG A 1 106 ? 9.607 1.087 -12.287 1.00 97.06 106 ARG A C 1
ATOM 847 O O . ARG A 1 106 ? 9.920 0.754 -13.429 1.00 97.06 106 ARG A O 1
ATOM 854 N N . ALA A 1 107 ? 9.987 2.244 -11.748 1.00 97.31 107 ALA A N 1
ATOM 855 C CA . ALA A 1 107 ? 10.811 3.208 -12.474 1.00 97.31 107 ALA A CA 1
ATOM 856 C C . ALA A 1 107 ? 12.156 2.589 -12.905 1.00 97.31 107 ALA A C 1
ATOM 858 O O . ALA A 1 107 ? 12.597 2.769 -14.042 1.00 97.31 107 ALA A O 1
ATOM 859 N N . GLY A 1 108 ? 12.777 1.781 -12.039 1.00 95.69 108 GLY A N 1
ATOM 860 C CA . GLY A 1 108 ? 13.985 1.022 -12.367 1.00 95.69 108 GLY A CA 1
ATOM 861 C C . GLY A 1 108 ? 13.804 0.055 -13.545 1.00 95.69 108 GLY A C 1
ATOM 862 O O . GLY A 1 108 ? 14.680 -0.026 -14.410 1.00 95.69 108 GLY A O 1
ATOM 863 N N . VAL A 1 109 ? 12.667 -0.645 -13.624 1.00 97.00 109 VAL A N 1
ATOM 864 C CA . VAL A 1 109 ? 12.323 -1.507 -14.772 1.00 97.00 109 VAL A CA 1
ATOM 865 C C . VAL A 1 109 ? 12.232 -0.687 -16.059 1.00 97.00 109 VAL A C 1
ATOM 867 O O . VAL A 1 109 ? 12.850 -1.055 -17.059 1.00 97.00 109 VAL A O 1
ATOM 870 N N . GLU A 1 110 ? 11.523 0.443 -16.034 1.00 97.00 110 GLU A N 1
ATOM 871 C CA . GLU A 1 110 ? 11.355 1.312 -17.206 1.00 97.00 110 GLU A CA 1
ATOM 872 C C . GLU A 1 110 ? 12.685 1.864 -17.730 1.00 97.00 110 GLU A C 1
ATOM 874 O O . GLU A 1 110 ? 12.912 1.908 -18.942 1.00 97.00 110 GLU A O 1
ATOM 879 N N . VAL A 1 111 ? 13.587 2.267 -16.831 1.00 96.88 111 VAL A N 1
ATOM 880 C CA . VAL A 1 111 ? 14.924 2.751 -17.204 1.00 96.88 111 VAL A CA 1
ATOM 881 C C . VAL A 1 111 ? 15.712 1.657 -17.921 1.00 96.88 111 VAL A C 1
ATOM 883 O O . VAL A 1 111 ? 16.272 1.903 -18.992 1.00 96.88 111 VAL A O 1
ATOM 886 N N . VAL A 1 112 ? 15.734 0.437 -17.379 1.00 95.06 112 VAL A N 1
ATOM 887 C CA . VAL A 1 112 ? 16.471 -0.671 -18.004 1.00 95.06 112 VAL A CA 1
ATOM 888 C C . VAL A 1 112 ? 15.838 -1.076 -19.337 1.00 95.06 112 VAL A C 1
ATOM 890 O O . VAL A 1 112 ? 16.567 -1.360 -20.287 1.00 95.06 112 VAL A O 1
ATOM 893 N N . GLN A 1 113 ? 14.509 -1.035 -19.452 1.00 95.56 113 GLN A N 1
ATOM 894 C CA . GLN A 1 113 ? 13.811 -1.287 -20.714 1.00 95.56 113 GLN A CA 1
ATOM 895 C C . GLN A 1 113 ? 14.230 -0.279 -21.799 1.00 95.56 113 GLN A C 1
ATOM 897 O O . GLN A 1 113 ? 14.579 -0.682 -22.909 1.00 95.56 113 GLN A O 1
ATOM 902 N N . LYS A 1 114 ? 14.307 1.019 -21.469 1.00 95.88 114 LYS A N 1
ATOM 903 C CA . LYS A 1 114 ? 14.790 2.056 -22.401 1.00 95.88 114 LYS A CA 1
ATOM 904 C C . LYS A 1 114 ? 16.230 1.802 -22.859 1.00 95.88 114 LYS A C 1
ATOM 906 O O . LYS A 1 114 ? 16.522 1.929 -24.049 1.00 95.88 114 LYS A O 1
ATOM 911 N N . LEU A 1 115 ? 17.121 1.413 -21.943 1.00 94.38 115 LEU A N 1
ATOM 912 C CA . LEU A 1 115 ? 18.516 1.079 -22.273 1.00 94.38 115 LEU A CA 1
ATOM 913 C C . LEU A 1 115 ? 18.611 -0.139 -23.198 1.00 94.38 115 LEU A C 1
ATOM 915 O O . LEU A 1 115 ? 19.391 -0.148 -24.151 1.00 94.38 115 LEU A O 1
ATOM 919 N N . LEU A 1 116 ? 17.789 -1.154 -22.946 1.00 93.56 116 LEU A N 1
ATOM 920 C CA . LEU A 1 116 ? 17.710 -2.362 -23.755 1.00 93.56 116 LEU A CA 1
ATOM 921 C C . LEU A 1 116 ? 17.213 -2.064 -25.178 1.00 93.56 116 LEU A C 1
ATOM 923 O O . LEU A 1 116 ? 17.797 -2.550 -26.150 1.00 93.56 116 LEU A O 1
ATOM 927 N N . ASP A 1 117 ? 16.199 -1.212 -25.320 1.00 94.19 117 ASP A N 1
ATOM 928 C CA . ASP A 1 117 ? 15.700 -0.772 -26.626 1.00 94.19 117 ASP A CA 1
ATOM 929 C C . ASP A 1 117 ? 16.735 0.073 -27.381 1.00 94.19 117 ASP A C 1
ATOM 931 O O . ASP A 1 117 ? 16.948 -0.122 -28.584 1.00 94.19 117 ASP A O 1
ATOM 935 N N . GLN A 1 118 ? 17.452 0.953 -26.675 1.00 94.19 118 GLN A N 1
ATOM 936 C CA . GLN A 1 118 ? 18.559 1.714 -27.248 1.00 94.19 118 GLN A CA 1
ATOM 937 C C . GLN A 1 118 ? 19.679 0.791 -27.743 1.00 94.19 118 GLN A C 1
ATOM 939 O O . GLN A 1 118 ? 20.146 0.951 -28.872 1.00 94.19 118 GLN A O 1
ATOM 944 N N . GLN A 1 119 ? 20.076 -0.211 -26.955 1.00 92.06 119 GLN A N 1
ATOM 945 C CA . GLN A 1 119 ? 21.120 -1.152 -27.356 1.00 92.06 119 GLN A CA 1
ATOM 946 C C . GLN A 1 119 ? 20.704 -1.977 -28.580 1.00 92.06 119 GLN A C 1
ATOM 948 O O . GLN A 1 119 ? 21.498 -2.161 -29.502 1.00 92.06 119 GLN A O 1
ATOM 953 N N . ARG A 1 120 ? 19.445 -2.431 -28.638 1.00 91.56 120 ARG A N 1
ATOM 954 C CA . ARG A 1 120 ? 18.895 -3.136 -29.809 1.00 91.56 120 ARG A CA 1
ATOM 955 C C . ARG A 1 120 ? 18.919 -2.263 -31.060 1.00 91.56 120 ARG A C 1
ATOM 957 O O . ARG A 1 120 ? 19.244 -2.753 -32.143 1.00 91.56 120 ARG A O 1
ATOM 964 N N . ARG A 1 121 ? 18.603 -0.972 -30.922 1.00 93.50 121 ARG A N 1
ATOM 965 C CA . ARG A 1 121 ? 18.667 -0.006 -32.025 1.00 93.50 121 ARG A CA 1
ATOM 966 C C . ARG A 1 121 ? 20.097 0.173 -32.534 1.00 93.50 121 ARG A C 1
ATOM 968 O O . ARG A 1 121 ? 20.301 0.085 -33.743 1.00 93.50 121 ARG A O 1
ATOM 975 N N . VAL A 1 122 ? 21.059 0.378 -31.633 1.00 92.00 122 VAL A N 1
ATOM 976 C CA . VAL A 1 122 ? 22.484 0.528 -31.979 1.00 92.00 122 VAL A CA 1
ATOM 977 C C . VAL A 1 122 ? 22.998 -0.731 -32.675 1.00 92.00 122 VAL A C 1
ATOM 979 O O . VAL A 1 122 ? 23.503 -0.646 -33.791 1.00 92.00 122 VAL A O 1
ATOM 982 N N . HIS A 1 123 ? 22.752 -1.911 -32.101 1.00 89.88 123 HIS A N 1
ATOM 983 C CA . HIS A 1 123 ? 23.199 -3.173 -32.688 1.00 89.88 123 HIS A CA 1
ATOM 984 C C . HIS A 1 123 ? 22.609 -3.422 -34.086 1.00 89.88 123 HIS A C 1
ATOM 986 O O . HIS A 1 123 ? 23.301 -3.898 -34.989 1.00 89.88 123 HIS A O 1
ATOM 992 N N . ARG A 1 124 ? 21.332 -3.072 -34.303 1.00 90.75 124 ARG A N 1
ATOM 993 C CA . ARG A 1 124 ? 20.702 -3.161 -35.629 1.00 90.75 124 ARG A CA 1
ATOM 994 C C . ARG A 1 124 ? 21.385 -2.231 -36.635 1.00 90.75 124 ARG A C 1
ATOM 996 O O . ARG A 1 124 ? 21.624 -2.652 -37.763 1.00 90.75 124 ARG A O 1
ATOM 1003 N N . GLN A 1 125 ? 21.693 -0.994 -36.246 1.00 94.50 125 GLN A N 1
ATOM 1004 C CA . GLN A 1 125 ? 22.387 -0.035 -37.113 1.00 94.50 125 GLN A CA 1
ATOM 1005 C C . GLN A 1 125 ? 23.802 -0.506 -37.468 1.00 94.50 125 GLN A C 1
ATOM 1007 O O . GLN A 1 125 ? 24.178 -0.453 -38.637 1.00 94.50 125 GLN A O 1
ATOM 1012 N N . GLU A 1 126 ? 24.555 -1.015 -36.493 1.00 91.94 126 GLU A N 1
ATOM 1013 C CA . GLU A 1 126 ? 25.889 -1.587 -36.711 1.00 91.94 126 GLU A CA 1
ATOM 1014 C C . GLU A 1 126 ? 25.834 -2.786 -37.659 1.00 91.94 126 GLU A C 1
ATOM 1016 O O . GLU A 1 126 ? 26.573 -2.830 -38.637 1.00 91.94 126 GLU A O 1
ATOM 1021 N N . THR A 1 127 ? 24.889 -3.706 -37.444 1.00 90.06 127 THR A N 1
ATOM 1022 C CA . THR A 1 127 ? 24.719 -4.888 -38.303 1.00 90.06 127 THR A CA 1
ATOM 1023 C C . THR A 1 127 ? 24.392 -4.498 -39.747 1.00 90.06 127 THR A C 1
ATOM 1025 O O . THR A 1 127 ? 24.955 -5.069 -40.679 1.00 90.06 127 THR A O 1
ATOM 1028 N N . LEU A 1 128 ? 23.504 -3.518 -39.955 1.00 92.62 128 LEU A N 1
ATOM 1029 C CA . LEU A 1 128 ? 23.184 -3.011 -41.294 1.00 92.62 128 LEU A CA 1
ATOM 1030 C C . LEU A 1 128 ? 24.401 -2.349 -41.951 1.00 92.62 128 LEU A C 1
ATOM 1032 O O . LEU A 1 128 ? 24.653 -2.566 -43.134 1.00 92.62 128 LEU A O 1
ATOM 1036 N N . ARG A 1 129 ? 25.185 -1.585 -41.182 1.00 92.81 129 ARG A N 1
ATOM 1037 C CA . ARG A 1 129 ? 26.413 -0.951 -41.670 1.00 92.81 129 ARG A CA 1
ATOM 1038 C C . ARG A 1 129 ? 27.464 -1.987 -42.071 1.00 92.81 129 ARG A C 1
ATOM 1040 O O . ARG A 1 129 ? 28.041 -1.866 -43.144 1.00 92.81 129 ARG A O 1
ATOM 1047 N N . GLU A 1 130 ? 27.679 -3.021 -41.259 1.00 91.56 130 GLU A N 1
ATOM 1048 C CA . GLU A 1 130 ? 28.586 -4.129 -41.589 1.00 91.56 130 GLU A CA 1
ATOM 1049 C C . GLU A 1 130 ? 28.144 -4.880 -42.851 1.00 91.56 130 GLU A C 1
ATOM 1051 O O . GLU A 1 130 ? 28.975 -5.247 -43.680 1.00 91.56 130 GLU A O 1
ATOM 1056 N N . GLN A 1 131 ? 26.838 -5.112 -43.016 1.00 90.62 131 GLN A N 1
ATOM 1057 C CA . GLN A 1 131 ? 26.294 -5.745 -44.218 1.00 90.62 131 GLN A CA 1
ATOM 1058 C C . GLN A 1 131 ? 26.503 -4.878 -45.461 1.00 90.62 131 GLN A C 1
ATOM 1060 O O . GLN A 1 131 ? 26.915 -5.411 -46.490 1.00 90.62 131 GLN A O 1
ATOM 1065 N N . GLN A 1 132 ? 26.278 -3.565 -45.362 1.00 92.19 132 GLN A N 1
ATOM 1066 C CA . GLN A 1 132 ? 26.506 -2.637 -46.469 1.00 92.19 132 GLN A CA 1
ATOM 1067 C C . GLN A 1 132 ? 27.977 -2.625 -46.894 1.00 92.19 132 GLN A C 1
ATOM 1069 O O . GLN A 1 132 ? 28.262 -2.809 -48.071 1.00 92.19 132 GLN A O 1
ATOM 1074 N N . VAL A 1 133 ? 28.907 -2.520 -45.937 1.00 91.25 133 VAL A N 1
ATOM 1075 C CA . VAL A 1 133 ? 30.353 -2.564 -46.220 1.00 91.25 133 VAL A CA 1
ATOM 1076 C C . VAL A 1 133 ? 30.730 -3.852 -46.956 1.00 91.25 133 VAL A C 1
ATOM 1078 O O . VAL A 1 133 ? 31.407 -3.799 -47.977 1.00 91.25 133 VAL A O 1
ATOM 1081 N N . ARG A 1 134 ? 30.223 -5.011 -46.512 1.00 88.94 134 ARG A N 1
ATOM 1082 C CA . ARG A 1 134 ? 30.477 -6.291 -47.199 1.00 88.94 134 ARG A CA 1
ATOM 1083 C C . ARG A 1 134 ? 29.902 -6.333 -48.617 1.00 88.94 134 ARG A C 1
ATOM 1085 O O . ARG A 1 134 ? 30.514 -6.928 -49.500 1.00 88.94 134 ARG A O 1
ATOM 1092 N N . LEU A 1 135 ? 28.722 -5.754 -48.847 1.00 90.12 135 LEU A N 1
ATOM 1093 C CA . LEU A 1 135 ? 28.125 -5.678 -50.186 1.00 90.12 135 LEU A CA 1
ATOM 1094 C C . LEU A 1 135 ? 28.932 -4.762 -51.112 1.00 90.12 135 LEU A C 1
ATOM 1096 O O . LEU A 1 135 ? 29.143 -5.113 -52.276 1.00 90.12 135 LEU A O 1
ATOM 1100 N N . ASP A 1 136 ? 29.411 -3.634 -50.596 1.00 87.88 136 ASP A N 1
ATOM 1101 C CA . ASP A 1 136 ? 30.242 -2.688 -51.339 1.00 87.88 136 ASP A CA 1
ATOM 1102 C C . ASP A 1 136 ? 31.595 -3.325 -51.706 1.00 87.88 136 ASP A C 1
ATOM 1104 O O . ASP A 1 136 ? 32.004 -3.275 -52.867 1.00 87.88 136 ASP A O 1
ATOM 1108 N N . GLU A 1 137 ? 32.241 -4.027 -50.767 1.00 86.62 137 GLU A N 1
ATOM 1109 C CA . GLU A 1 137 ? 33.471 -4.798 -51.008 1.00 86.62 137 GLU A CA 1
ATOM 1110 C C . GLU A 1 137 ? 33.272 -5.879 -52.085 1.00 86.62 137 GLU A C 1
ATOM 1112 O O . GLU A 1 137 ? 34.055 -5.980 -53.034 1.00 86.62 137 GLU A O 1
ATOM 1117 N N . LEU A 1 138 ? 32.194 -6.668 -51.999 1.00 85.12 138 LEU A N 1
ATOM 1118 C CA . LEU A 1 138 ? 31.866 -7.685 -53.008 1.00 85.12 138 LEU A CA 1
ATOM 1119 C C . LEU A 1 138 ? 31.616 -7.072 -54.393 1.00 85.12 138 LEU A C 1
ATOM 1121 O O . LEU A 1 138 ? 32.004 -7.655 -55.412 1.00 85.12 138 LEU A O 1
ATOM 1125 N N . SER A 1 139 ? 30.974 -5.905 -54.437 1.00 80.38 139 SER A N 1
ATOM 1126 C CA . SER A 1 139 ? 30.699 -5.175 -55.676 1.00 80.38 139 SER A CA 1
ATOM 1127 C C . SER A 1 139 ? 31.989 -4.632 -56.295 1.00 80.38 139 SER A C 1
ATOM 1129 O O . SER A 1 139 ? 32.210 -4.813 -57.494 1.00 80.38 139 SER A O 1
ATOM 1131 N N . ALA A 1 140 ? 32.888 -4.073 -55.480 1.00 75.19 140 ALA A N 1
ATOM 1132 C CA . ALA A 1 140 ? 34.210 -3.624 -55.910 1.00 75.19 140 ALA A CA 1
ATOM 1133 C C . ALA A 1 140 ? 35.056 -4.783 -56.471 1.00 75.19 140 ALA A C 1
ATOM 1135 O O . ALA A 1 140 ? 35.653 -4.655 -57.541 1.00 75.19 140 ALA A O 1
ATOM 1136 N N . HIS A 1 141 ? 35.043 -5.954 -55.823 1.00 71.25 141 HIS A N 1
ATOM 1137 C CA . HIS A 1 141 ? 35.743 -7.145 -56.320 1.00 71.25 141 HIS A CA 1
ATOM 1138 C C . HIS A 1 141 ? 35.181 -7.682 -57.645 1.00 71.25 141 HIS A C 1
ATOM 1140 O O . HIS A 1 141 ? 35.942 -8.203 -58.465 1.00 71.25 141 HIS A O 1
ATOM 1146 N N . ARG A 1 142 ? 33.867 -7.564 -57.884 1.00 66.12 142 ARG A N 1
ATOM 1147 C CA . ARG A 1 142 ? 33.257 -7.923 -59.177 1.00 66.12 142 ARG A CA 1
ATOM 1148 C C . ARG A 1 142 ? 33.597 -6.917 -60.274 1.00 66.12 142 ARG A C 1
ATOM 1150 O O . ARG A 1 142 ? 33.901 -7.347 -61.381 1.00 66.12 142 ARG A O 1
ATOM 1157 N N . ALA A 1 143 ? 33.587 -5.620 -59.971 1.00 65.00 143 ALA A N 1
ATOM 1158 C CA . ALA A 1 143 ? 33.941 -4.565 -60.924 1.00 65.00 143 ALA A CA 1
ATOM 1159 C C . ALA A 1 143 ? 35.433 -4.582 -61.311 1.00 65.00 143 ALA A C 1
ATOM 1161 O O . ALA A 1 143 ? 35.784 -4.229 -62.433 1.00 65.00 143 ALA A O 1
ATOM 1162 N N . ALA A 1 144 ? 36.309 -5.042 -60.412 1.00 59.47 144 ALA A N 1
ATOM 1163 C CA . ALA A 1 144 ? 37.746 -5.171 -60.657 1.00 59.47 144 ALA A CA 1
ATOM 1164 C C . ALA A 1 144 ? 38.144 -6.395 -61.510 1.00 59.47 144 ALA A C 1
ATOM 1166 O O . ALA A 1 144 ? 39.318 -6.538 -61.852 1.00 59.47 144 ALA A O 1
ATOM 1167 N N . ARG A 1 145 ? 37.208 -7.289 -61.872 1.00 58.50 145 ARG A N 1
ATOM 1168 C CA . ARG A 1 145 ? 37.483 -8.354 -62.848 1.00 58.50 145 ARG A CA 1
ATOM 1169 C C . ARG A 1 145 ? 37.306 -7.791 -64.261 1.00 58.50 145 ARG A C 1
ATOM 1171 O O . ARG A 1 145 ? 36.168 -7.522 -64.643 1.00 58.50 145 ARG A O 1
ATOM 1178 N N . PRO A 1 146 ? 38.376 -7.637 -65.064 1.00 52.91 146 PRO A N 1
ATOM 1179 C CA . PRO A 1 146 ? 38.210 -7.238 -66.451 1.00 52.91 146 PRO A CA 1
ATOM 1180 C C . PRO A 1 146 ? 37.345 -8.283 -67.157 1.00 52.91 146 PRO A C 1
ATOM 1182 O O . PRO A 1 146 ? 37.623 -9.483 -67.089 1.00 52.91 146 PRO A O 1
ATOM 1185 N N . HIS A 1 147 ? 36.285 -7.829 -67.828 1.00 54.28 147 HIS A N 1
ATOM 1186 C CA . HIS A 1 147 ? 35.590 -8.637 -68.819 1.00 54.28 147 HIS A CA 1
ATOM 1187 C C . HIS A 1 147 ? 36.634 -9.096 -69.839 1.00 54.28 147 HIS A C 1
ATOM 1189 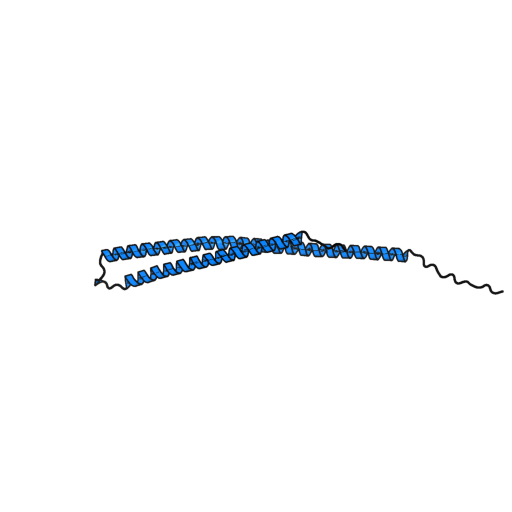O O . HIS A 1 147 ? 37.060 -8.317 -70.691 1.00 54.28 147 HIS A O 1
ATOM 1195 N N . ALA A 1 148 ? 37.065 -10.355 -69.739 1.00 51.06 148 ALA A N 1
ATOM 1196 C CA . ALA A 1 148 ? 37.744 -11.025 -70.830 1.00 51.06 148 ALA A CA 1
ATOM 1197 C C . ALA A 1 148 ? 36.760 -11.007 -72.003 1.00 51.06 148 ALA A C 1
ATOM 1199 O O . ALA A 1 148 ? 35.787 -11.762 -72.024 1.00 51.06 148 ALA A O 1
ATOM 1200 N N . ARG A 1 149 ? 36.946 -10.051 -72.921 1.00 53.72 149 ARG A N 1
ATOM 1201 C CA . ARG A 1 149 ? 36.194 -10.010 -74.171 1.00 53.72 149 ARG A CA 1
ATOM 1202 C C . ARG A 1 149 ? 36.405 -11.363 -74.853 1.00 53.72 149 ARG A C 1
ATOM 1204 O O . ARG A 1 149 ? 37.561 -11.775 -74.972 1.00 53.72 149 ARG A O 1
ATOM 1211 N N . PRO A 1 150 ? 35.346 -12.056 -75.297 1.00 52.16 150 PRO A N 1
ATOM 1212 C CA . PRO A 1 150 ? 35.535 -13.203 -76.167 1.00 52.16 150 PRO A CA 1
ATOM 1213 C C . PRO A 1 150 ? 36.289 -12.707 -77.404 1.00 52.16 150 PRO A C 1
ATOM 1215 O O . PRO A 1 150 ? 35.847 -11.766 -78.063 1.00 52.16 150 PRO A O 1
ATOM 1218 N N . GLN A 1 151 ? 37.468 -13.277 -77.663 1.00 52.81 151 GLN A N 1
ATOM 1219 C CA . GLN A 1 151 ? 38.216 -13.031 -78.890 1.00 52.81 151 GLN A CA 1
ATOM 1220 C C . GLN A 1 151 ? 37.324 -13.444 -80.062 1.00 52.81 151 GLN A C 1
ATOM 1222 O O . GLN A 1 151 ? 37.134 -14.628 -80.327 1.00 52.81 151 GLN A O 1
ATOM 1227 N N . THR A 1 152 ? 36.748 -12.468 -80.757 1.00 54.72 152 THR A N 1
ATOM 1228 C CA . THR A 1 152 ? 36.210 -12.683 -82.094 1.00 54.72 152 THR A CA 1
ATOM 1229 C C . THR A 1 152 ? 37.397 -12.950 -83.007 1.00 54.72 152 THR A C 1
ATOM 1231 O O . THR A 1 152 ? 38.129 -12.025 -83.352 1.00 54.72 152 THR A O 1
ATOM 1234 N N . MET A 1 153 ? 37.608 -14.224 -83.344 1.00 53.41 153 MET A N 1
ATOM 1235 C CA . MET A 1 153 ? 38.480 -14.650 -84.436 1.00 53.41 153 MET A CA 1
ATOM 1236 C C . MET A 1 153 ? 37.955 -14.019 -85.728 1.00 53.41 153 MET A C 1
ATOM 1238 O O . MET A 1 153 ? 36.948 -14.458 -86.282 1.00 53.41 153 MET A O 1
ATOM 1242 N N . GLN A 1 154 ? 38.600 -12.942 -86.164 1.00 51.97 154 GLN A N 1
ATOM 1243 C CA . GLN A 1 154 ? 38.406 -12.366 -87.485 1.00 51.97 154 GLN A CA 1
ATOM 1244 C C . GLN A 1 154 ? 39.204 -13.244 -88.452 1.00 51.97 154 GLN A C 1
ATOM 1246 O O . GLN A 1 154 ? 40.428 -13.289 -88.378 1.00 51.97 154 GLN A O 1
ATOM 1251 N N . GLY A 1 155 ? 38.496 -14.027 -89.266 1.00 53.00 155 GLY A N 1
ATOM 1252 C CA . GLY A 1 155 ? 39.100 -14.822 -90.328 1.00 53.00 155 GLY A CA 1
ATOM 1253 C C . GLY A 1 155 ? 39.638 -13.919 -91.435 1.00 53.00 155 GLY A C 1
ATOM 1254 O O . GLY A 1 155 ? 38.944 -12.999 -91.870 1.00 53.00 155 GLY A O 1
ATOM 1255 N N . ASP A 1 156 ? 40.865 -14.200 -91.866 1.00 54.31 156 ASP A N 1
ATOM 1256 C CA . ASP A 1 156 ? 41.488 -13.620 -93.055 1.00 54.31 156 ASP A CA 1
ATOM 1257 C C . ASP A 1 156 ? 40.699 -14.004 -94.319 1.00 54.31 156 ASP A C 1
ATOM 1259 O O . ASP A 1 156 ? 40.441 -15.194 -94.533 1.00 54.31 156 ASP A O 1
ATOM 1263 N N . PRO A 1 157 ? 40.341 -13.050 -95.196 1.00 61.06 157 PRO A N 1
ATOM 1264 C CA . PRO A 1 157 ? 39.983 -13.360 -96.567 1.00 61.06 157 PRO A CA 1
ATOM 1265 C C . PRO A 1 157 ? 41.245 -13.367 -97.443 1.00 61.06 157 PRO A C 1
ATOM 1267 O O . PRO A 1 157 ? 42.060 -12.444 -97.392 1.00 61.06 157 PRO A O 1
ATOM 1270 N N . SER A 1 158 ? 41.390 -14.440 -98.223 1.00 63.50 158 SER A N 1
ATOM 1271 C CA . SER A 1 158 ? 42.361 -14.571 -99.321 1.00 63.50 158 SER A CA 1
ATOM 1272 C C . SER A 1 158 ? 42.008 -13.692 -100.517 1.00 63.50 158 SER A C 1
ATOM 1274 O O . SER A 1 158 ? 40.802 -13.409 -100.700 1.00 63.50 158 SER A O 1
#

Foldseek 3Di:
DDDDDDPLVVVLVVLVVQLVVLVVVLVVLVVQLVVLVVQLVVLVVVLVVLVVVVVPDDPVPDDPVNVVVSVVVSVVSVVSNVVSVVSNVVSVVVSVVSVVVSVVSVVVSVVSVVVVVVVVVVVVVVVVVVVVVVVVVVVVVVVPDPPPPPPPPDDDDD

Radius of gyration: 40.49 Å; chains: 1; bounding box: 77×22×142 Å

pLDDT: mean 89.08, std 13.98, range [48.84, 98.5]

Sequence (158 aa):
MKRFHSSYESLHRIRQQEARLAEMELGALVAELRQAQQRRDDARTAVDDASHQIASLPLGAITADRIQADQMFLFRLHGQL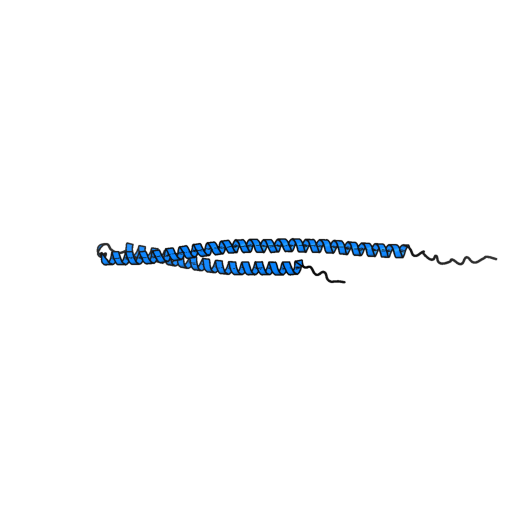DESERAVEEQTVKVDQQTAQVVEKRAGVEVVQKLLDQQRRVHRQETLREQQVRLDELSAHRAARPHARPQTMQGDPS

Secondary structure (DSSP, 8-state):
-PPP--HHHHHHHHHHHHHHHHHHHHHHHHHHHHHHHHHHHHHHHHHHHHHHHHHTS-GGG--HHHHHHHHHHHHHHHHHHHHHHHHHHHHHHHHHHHHHHHHHHHHHHHHHHHHHHHHHHHHHHHHHHHHHHHHHHHHHHHHTS---------PPP-